Protein AF-A0A6Y2ZCI9-F1 (afdb_monomer)

Solvent-accessible surface area (backbone atoms only — not comparable to full-atom values): 3175 Å² total; per-residue (Å²): 132,87,53,68,65,55,51,37,34,68,77,68,62,58,76,74,87,60,87,74,58,55,71,60,49,51,55,50,48,52,52,46,50,52,51,53,54,50,51,52,50,53,52,51,52,58,50,54,64,73,74,110

Radius of gyration: 13.8 Å; Cα contacts (8 Å, |Δi|>4): 18; chains: 1; bounding box: 31×18×39 Å

Organism: NCBI:txid58095

Mean predicted aligned error: 5.71 Å

Foldseek 3Di:
DDDLVVCCCPVVVCPDDDPPPVVVVVVVVVVSSVVSVVVVVVVVVVVVVVVD

InterPro domains:
  IPR002559 Transposase IS4-like domain [PF01609] (1-38)

Sequence (52 aa):
VEHPFRIIKRQFGFVKARYKGLLKNDNQLAMLFTLANLFRVDQMIRQWERSQ

Secondary structure (DSSP, 8-state):
---HHHHHHHTS------STTHHHHHHHHHHHHHHHHHHHHHHHHHHHHTT-

pLDDT: mean 83.09, std 6.81, range [58.78, 91.69]

Structure (mmCIF, N/CA/C/O backbone):
data_AF-A0A6Y2ZCI9-F1
#
_entry.id   AF-A0A6Y2ZCI9-F1
#
loop_
_atom_site.group_PDB
_atom_site.id
_atom_site.type_symbol
_atom_site.label_atom_id
_atom_site.label_alt_id
_atom_site.label_comp_id
_atom_site.label_asym_id
_atom_site.label_entity_id
_atom_site.label_seq_id
_atom_site.pdbx_PDB_ins_code
_atom_site.Cartn_x
_atom_site.Cartn_y
_atom_site.Cartn_z
_atom_site.occupancy
_atom_site.B_iso_or_equiv
_atom_site.auth_seq_id
_atom_site.auth_comp_id
_atom_site.auth_asym_id
_atom_site.auth_atom_id
_atom_site.pdbx_PDB_model_num
ATOM 1 N N . VAL A 1 1 ? -4.999 -4.650 -18.287 1.00 58.78 1 VAL A N 1
ATOM 2 C CA . VAL A 1 1 ? -4.491 -3.735 -17.237 1.00 58.78 1 VAL A CA 1
ATOM 3 C C . VAL A 1 1 ? -4.614 -4.428 -15.893 1.00 58.78 1 VAL A C 1
ATOM 5 O O . VAL A 1 1 ? -5.728 -4.717 -15.472 1.00 58.78 1 VAL A O 1
ATOM 8 N N . GLU A 1 2 ? -3.502 -4.766 -15.243 1.00 65.06 2 GLU A N 1
ATOM 9 C CA . GLU A 1 2 ? -3.561 -5.204 -13.846 1.00 65.06 2 GLU A CA 1
ATOM 10 C C . GLU A 1 2 ? -4.027 -4.041 -12.971 1.00 65.06 2 GLU A C 1
ATOM 12 O O . GLU A 1 2 ? -3.452 -2.953 -13.009 1.00 65.06 2 GLU A O 1
ATOM 17 N N . HIS A 1 3 ? -5.092 -4.263 -12.201 1.00 77.69 3 HIS A N 1
ATOM 18 C CA . HIS A 1 3 ? -5.564 -3.269 -11.249 1.00 77.69 3 HIS A CA 1
ATOM 19 C C . HIS A 1 3 ? -4.572 -3.210 -10.076 1.00 77.69 3 HIS A C 1
ATOM 21 O O . HIS A 1 3 ? -4.335 -4.254 -9.461 1.00 77.69 3 HIS A O 1
ATOM 27 N N . PRO A 1 4 ? -4.045 -2.035 -9.691 1.00 75.25 4 PRO A N 1
ATOM 28 C CA . PRO A 1 4 ? -3.135 -1.912 -8.546 1.00 75.25 4 PRO A CA 1
ATOM 29 C C . PRO A 1 4 ? -3.753 -2.472 -7.254 1.00 75.25 4 PRO A C 1
ATOM 31 O O . PRO A 1 4 ? -3.076 -3.120 -6.462 1.00 75.25 4 PRO A O 1
ATOM 34 N N . PHE A 1 5 ? -5.079 -2.386 -7.113 1.00 79.38 5 PHE A N 1
ATOM 35 C CA . PHE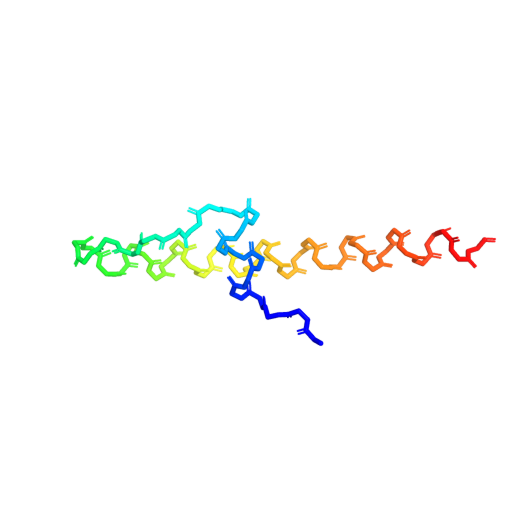 A 1 5 ? -5.828 -3.049 -6.044 1.00 79.38 5 PHE A CA 1
ATOM 36 C C . PHE A 1 5 ? -5.677 -4.576 -6.020 1.00 79.38 5 PHE A C 1
ATOM 38 O O . PHE A 1 5 ? -5.660 -5.160 -4.941 1.00 79.38 5 PHE A O 1
ATOM 45 N N . ARG A 1 6 ? -5.558 -5.253 -7.168 1.00 82.88 6 ARG A N 1
ATOM 46 C CA . ARG A 1 6 ? -5.343 -6.709 -7.214 1.00 82.88 6 ARG A CA 1
ATOM 47 C C . ARG A 1 6 ? -3.955 -7.071 -6.693 1.00 82.88 6 ARG A C 1
ATOM 49 O O . ARG A 1 6 ? -3.843 -8.042 -5.951 1.00 82.88 6 ARG A O 1
ATOM 56 N N . ILE A 1 7 ? -2.938 -6.286 -7.041 1.00 83.38 7 ILE A N 1
ATOM 57 C CA . ILE A 1 7 ? -1.564 -6.463 -6.551 1.00 83.38 7 ILE A CA 1
ATOM 58 C C . ILE A 1 7 ? -1.519 -6.240 -5.037 1.00 83.38 7 ILE A C 1
ATOM 60 O O . ILE A 1 7 ? -1.041 -7.099 -4.305 1.00 83.38 7 ILE A O 1
ATOM 64 N N . ILE A 1 8 ? -2.117 -5.154 -4.552 1.00 85.94 8 ILE A N 1
ATOM 65 C CA . ILE A 1 8 ? -2.177 -4.828 -3.122 1.00 85.94 8 ILE A CA 1
ATOM 66 C C . ILE A 1 8 ? -2.936 -5.905 -2.323 1.00 85.94 8 ILE A C 1
ATOM 68 O O . ILE A 1 8 ? -2.474 -6.354 -1.275 1.00 85.94 8 ILE A O 1
ATOM 72 N N . LYS A 1 9 ? -4.074 -6.390 -2.834 1.00 84.44 9 LYS A N 1
ATOM 73 C CA . LYS A 1 9 ? -4.870 -7.426 -2.157 1.00 84.44 9 LYS A CA 1
ATOM 74 C C . LYS A 1 9 ? -4.214 -8.810 -2.180 1.00 84.44 9 LYS A C 1
ATOM 76 O O . LYS A 1 9 ? -4.348 -9.539 -1.202 1.00 84.44 9 LYS A O 1
ATOM 81 N N . ARG A 1 10 ? -3.554 -9.195 -3.281 1.00 83.75 10 ARG A N 1
ATOM 82 C CA . ARG A 1 10 ? -2.998 -10.552 -3.459 1.00 83.75 10 ARG A CA 1
ATOM 83 C C . ARG A 1 10 ? -1.527 -10.679 -3.068 1.00 83.75 10 ARG A C 1
ATOM 85 O O . ARG A 1 10 ? -1.194 -11.652 -2.410 1.00 83.75 10 ARG A O 1
ATOM 92 N N . GLN A 1 11 ? -0.665 -9.737 -3.455 1.00 80.75 11 GLN A N 1
ATOM 93 C CA . GLN A 1 11 ? 0.772 -9.801 -3.149 1.00 80.75 11 GLN A CA 1
ATOM 94 C C . GLN A 1 11 ? 1.093 -9.256 -1.758 1.00 80.75 11 GLN A C 1
ATOM 96 O O . GLN A 1 11 ? 1.925 -9.818 -1.058 1.00 80.75 11 GLN A O 1
ATOM 101 N N . PHE A 1 12 ? 0.405 -8.193 -1.334 1.00 79.31 12 PHE A N 1
ATOM 102 C CA . PHE A 1 12 ? 0.672 -7.537 -0.050 1.00 79.31 12 PHE A CA 1
ATOM 103 C C . PHE A 1 12 ? -0.331 -7.902 1.059 1.00 79.31 12 PHE A C 1
ATOM 105 O O . PHE A 1 12 ? -0.276 -7.348 2.154 1.00 79.31 12 PHE A O 1
ATOM 112 N N . GLY A 1 13 ? -1.259 -8.830 0.796 1.00 82.19 13 GLY A N 1
ATOM 113 C CA . GLY A 1 13 ? -2.156 -9.388 1.816 1.00 82.19 13 GLY A CA 1
ATOM 114 C C . GLY A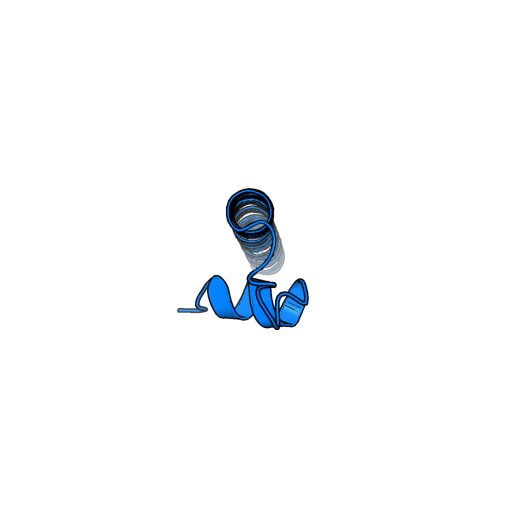 1 13 ? -3.207 -8.422 2.380 1.00 82.19 13 GLY A C 1
ATOM 115 O O . GLY A 1 13 ? -3.777 -8.686 3.440 1.00 82.19 13 GLY A O 1
ATOM 116 N N . PHE A 1 14 ? -3.512 -7.314 1.695 1.00 82.50 14 PHE A N 1
ATOM 117 C CA . PHE A 1 14 ? -4.498 -6.330 2.159 1.00 82.50 14 PHE A CA 1
ATOM 118 C C . PHE A 1 14 ? -5.947 -6.788 1.894 1.00 82.50 14 PHE A C 1
ATOM 120 O O . PHE A 1 14 ? -6.634 -6.271 1.016 1.00 82.50 14 PHE A O 1
ATOM 127 N N . VAL A 1 15 ? -6.427 -7.804 2.620 1.00 79.56 15 VAL A N 1
ATOM 128 C CA . VAL A 1 15 ? -7.721 -8.465 2.334 1.00 79.56 15 VAL A CA 1
ATOM 129 C C . VAL A 1 15 ? -8.918 -7.790 3.024 1.00 79.56 15 VAL A C 1
ATOM 131 O O . VAL A 1 15 ? -10.008 -7.752 2.452 1.00 79.56 15 VAL A O 1
ATOM 134 N N . LYS A 1 16 ? -8.741 -7.233 4.232 1.00 79.31 16 LYS A N 1
ATOM 135 C CA . LYS A 1 16 ? -9.803 -6.558 5.005 1.00 79.31 16 LYS A CA 1
ATOM 136 C C . LYS A 1 16 ? -9.299 -5.247 5.608 1.00 79.31 16 LYS A C 1
ATOM 138 O O . LYS A 1 16 ? -8.341 -5.259 6.376 1.00 79.31 16 LYS A O 1
ATOM 143 N N . ALA A 1 17 ? -10.000 -4.148 5.332 1.00 79.62 17 ALA A N 1
ATOM 144 C CA . ALA A 1 17 ? -9.818 -2.902 6.069 1.00 79.62 17 ALA A CA 1
ATOM 145 C C . ALA A 1 17 ? -10.448 -3.039 7.465 1.00 79.62 17 ALA A C 1
ATOM 147 O O . ALA A 1 17 ? -11.576 -3.517 7.606 1.00 79.62 17 ALA A O 1
ATOM 148 N N . ARG A 1 18 ? -9.726 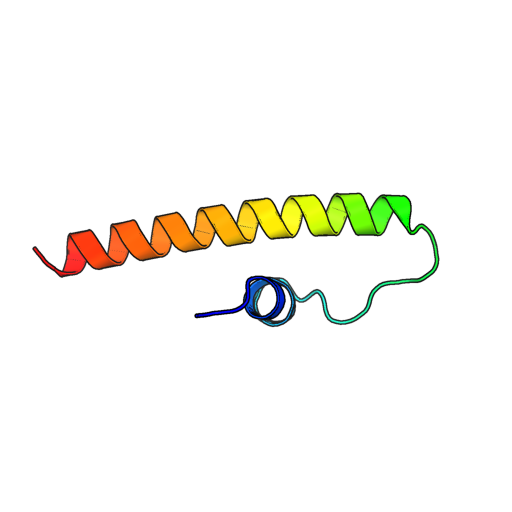-2.644 8.515 1.00 82.06 18 ARG A N 1
ATOM 149 C CA . ARG A 1 18 ? -10.273 -2.609 9.878 1.00 82.06 18 ARG A CA 1
ATOM 150 C C . ARG A 1 18 ? -10.960 -1.262 10.083 1.00 82.06 18 ARG A C 1
ATOM 152 O O . ARG A 1 18 ? -10.284 -0.250 10.099 1.00 82.06 18 ARG A O 1
ATOM 159 N N . TYR A 1 19 ? -12.270 -1.214 10.317 1.00 77.69 19 TYR A N 1
ATOM 160 C CA . TYR A 1 19 ? -12.980 0.067 10.510 1.00 77.69 19 TYR A CA 1
ATOM 161 C C . TYR A 1 19 ? -12.495 0.898 11.718 1.00 77.69 19 TYR A C 1
ATOM 163 O O . TYR A 1 19 ? -12.790 2.085 11.813 1.00 77.69 19 TYR A O 1
ATOM 171 N N . LYS A 1 20 ? -11.709 0.305 12.629 1.00 82.38 20 LYS A N 1
ATOM 172 C CA . LYS A 1 20 ? -10.997 1.040 13.681 1.00 82.38 20 LYS A CA 1
ATOM 173 C C . LYS A 1 20 ? -9.725 1.679 13.116 1.00 82.38 20 LYS A C 1
ATOM 175 O O . LYS A 1 20 ? -8.837 0.965 12.664 1.00 82.38 20 LYS A O 1
A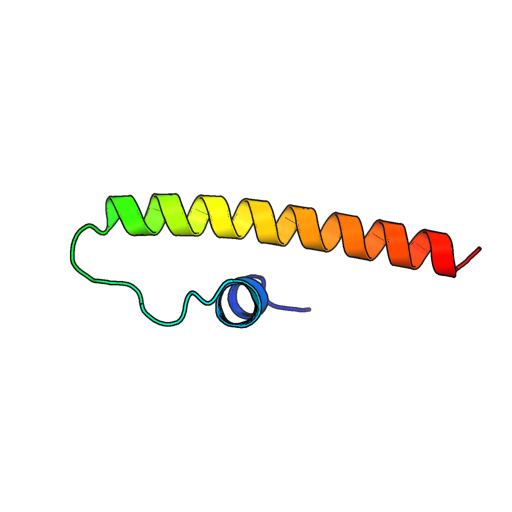TOM 180 N N . GLY A 1 21 ? -9.621 3.004 13.220 1.00 84.00 21 GLY A N 1
ATOM 181 C CA . GLY A 1 21 ? -8.428 3.750 12.808 1.00 84.00 21 GLY A CA 1
ATOM 182 C C . GLY A 1 21 ? -8.314 3.932 11.293 1.00 84.00 21 GLY A C 1
ATOM 183 O O . GLY A 1 21 ? -7.277 3.607 10.721 1.00 84.00 21 GLY A O 1
ATOM 184 N N . LEU A 1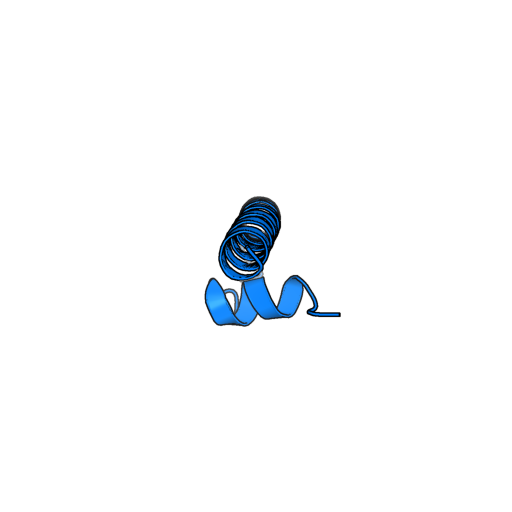 22 ? -9.363 4.467 10.655 1.00 84.50 22 LEU A N 1
ATOM 185 C CA . LEU A 1 22 ? -9.423 4.723 9.206 1.00 84.50 22 LEU A CA 1
ATOM 186 C C . LEU A 1 22 ? -8.191 5.471 8.673 1.00 84.50 22 LEU A C 1
ATOM 188 O O . LEU A 1 22 ? -7.568 4.997 7.732 1.00 84.50 22 LEU A O 1
ATOM 192 N N . LEU A 1 23 ? -7.760 6.543 9.349 1.00 84.44 23 LEU A N 1
ATOM 193 C CA . LEU A 1 23 ? -6.556 7.304 8.977 1.00 84.44 23 LEU A CA 1
ATOM 194 C C . LEU A 1 23 ? -5.289 6.433 8.907 1.00 84.44 23 LEU A C 1
ATOM 196 O O . LEU A 1 23 ? -4.438 6.618 8.041 1.00 84.44 23 LEU A O 1
ATOM 200 N N . LYS A 1 24 ? -5.156 5.449 9.804 1.00 84.00 24 LYS A N 1
ATOM 201 C CA . LYS A 1 24 ? -4.000 4.544 9.820 1.00 84.00 24 LYS A CA 1
ATOM 202 C C . LYS A 1 24 ? -4.044 3.558 8.650 1.00 84.00 24 LYS A C 1
ATOM 204 O O . LYS A 1 24 ? -2.996 3.214 8.109 1.00 84.00 24 LYS A O 1
ATOM 209 N N . ASN A 1 25 ? -5.240 3.129 8.251 1.00 85.38 25 ASN A N 1
ATOM 210 C CA . ASN A 1 25 ? -5.414 2.276 7.078 1.00 85.38 25 ASN A CA 1
ATOM 211 C C . ASN A 1 25 ? -5.170 3.041 5.778 1.00 85.38 25 ASN A C 1
ATOM 213 O O . ASN A 1 25 ? -4.602 2.457 4.864 1.00 85.38 25 ASN A O 1
ATOM 217 N N . ASP A 1 26 ? -5.552 4.317 5.701 1.00 86.69 26 ASP A N 1
ATOM 218 C CA . ASP A 1 26 ? -5.276 5.157 4.530 1.00 86.69 26 ASP A CA 1
ATOM 219 C C . ASP A 1 26 ? -3.771 5.367 4.354 1.00 86.69 26 ASP A C 1
ATOM 221 O O . ASP A 1 26 ? -3.246 5.164 3.260 1.00 86.69 26 ASP A O 1
ATOM 225 N N . ASN A 1 27 ? -3.047 5.644 5.443 1.00 88.19 27 ASN A N 1
ATOM 226 C CA . ASN A 1 27 ? -1.584 5.710 5.415 1.00 88.19 27 ASN A CA 1
ATOM 227 C C . ASN A 1 27 ? -0.964 4.374 4.975 1.00 88.19 27 ASN A C 1
ATOM 229 O O . ASN A 1 27 ? -0.053 4.352 4.148 1.00 88.19 27 ASN A O 1
ATOM 233 N N . GLN A 1 28 ? -1.472 3.245 5.483 1.00 87.56 28 GLN A N 1
ATOM 234 C CA . GLN A 1 28 ? 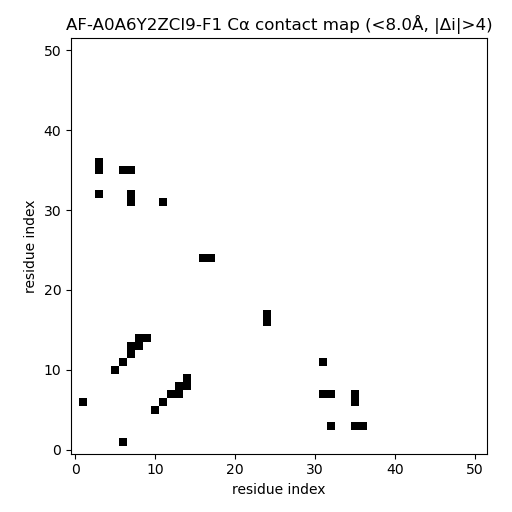-1.023 1.919 5.054 1.00 87.56 28 GLN A CA 1
ATOM 235 C C . GLN A 1 28 ? -1.314 1.675 3.566 1.00 87.56 28 GLN A C 1
ATOM 237 O O . GLN A 1 28 ? -0.451 1.170 2.849 1.00 87.56 28 GLN A O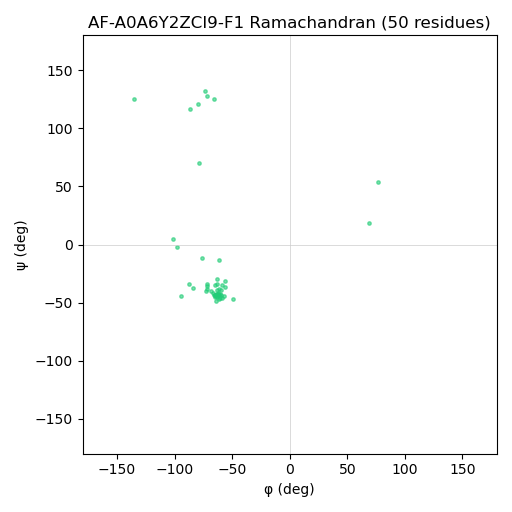 1
ATOM 242 N N . LEU A 1 29 ? -2.501 2.051 3.088 1.00 87.44 29 LEU A N 1
ATOM 243 C CA . LEU A 1 29 ? -2.905 1.904 1.696 1.00 87.44 29 LEU A CA 1
ATOM 244 C C . LEU A 1 29 ? -2.019 2.749 0.774 1.00 87.44 29 LEU A C 1
ATOM 246 O O . LEU A 1 29 ? -1.567 2.239 -0.249 1.00 87.44 29 LEU A O 1
ATOM 250 N N . ALA A 1 30 ? -1.707 3.989 1.157 1.00 89.31 30 ALA A N 1
ATOM 251 C CA . ALA A 1 30 ? -0.794 4.859 0.421 1.00 89.31 30 ALA A CA 1
ATOM 252 C C . ALA A 1 30 ? 0.602 4.230 0.283 1.00 89.31 30 ALA A C 1
ATOM 254 O O . ALA A 1 30 ? 1.140 4.166 -0.822 1.00 89.31 30 ALA A O 1
ATOM 255 N N . MET A 1 31 ? 1.156 3.671 1.367 1.00 90.62 31 MET A N 1
ATOM 256 C CA . MET A 1 31 ? 2.442 2.966 1.299 1.00 90.62 31 MET A CA 1
ATOM 257 C C . MET A 1 31 ? 2.387 1.743 0.374 1.00 90.62 31 MET A C 1
ATOM 259 O O . MET A 1 31 ? 3.302 1.524 -0.421 1.00 90.62 31 MET A O 1
ATOM 263 N N . LEU A 1 32 ? 1.305 0.962 0.438 1.00 89.19 32 LEU A N 1
ATOM 264 C CA . LEU A 1 32 ? 1.105 -0.209 -0.419 1.00 89.19 32 LEU A CA 1
ATOM 265 C C . LEU A 1 32 ? 0.966 0.165 -1.899 1.00 89.19 32 LEU A C 1
ATOM 267 O O . LEU A 1 32 ? 1.458 -0.561 -2.760 1.00 89.19 32 LEU A O 1
ATOM 271 N N . PHE A 1 33 ? 0.344 1.304 -2.205 1.00 87.81 33 PHE A N 1
ATOM 272 C CA . PHE A 1 33 ? 0.289 1.840 -3.564 1.00 87.81 33 PHE A CA 1
ATOM 273 C C . PHE A 1 33 ? 1.670 2.241 -4.083 1.00 87.81 33 PHE A C 1
ATOM 275 O O . PHE A 1 33 ? 2.017 1.889 -5.210 1.00 87.81 33 PHE A O 1
ATOM 282 N N . THR A 1 34 ? 2.484 2.906 -3.263 1.00 90.50 34 THR A N 1
ATOM 283 C CA . THR A 1 34 ? 3.866 3.251 -3.625 1.00 90.50 34 THR A CA 1
ATOM 284 C C . THR A 1 34 ? 4.700 1.999 -3.904 1.00 90.50 34 THR A C 1
ATOM 286 O O . THR A 1 34 ? 5.367 1.918 -4.934 1.00 90.50 34 THR A O 1
ATOM 289 N N . LEU A 1 35 ? 4.602 0.983 -3.042 1.00 88.25 35 LEU A N 1
ATOM 290 C CA . LEU A 1 35 ? 5.269 -0.312 -3.221 1.00 88.25 35 LEU A CA 1
ATOM 291 C C . LEU A 1 35 ? 4.800 -1.049 -4.482 1.00 88.25 35 LEU A C 1
ATOM 293 O O . LEU A 1 35 ? 5.623 -1.586 -5.221 1.00 88.25 35 LEU A O 1
ATOM 297 N N . ALA A 1 36 ? 3.496 -1.051 -4.763 1.00 86.75 36 ALA A N 1
ATOM 298 C CA . ALA A 1 36 ? 2.953 -1.660 -5.974 1.00 86.75 36 ALA A CA 1
ATOM 299 C C . ALA A 1 36 ? 3.461 -0.962 -7.248 1.00 86.75 36 ALA A C 1
ATOM 301 O O . ALA A 1 36 ? 3.777 -1.633 -8.232 1.00 86.75 36 ALA A O 1
ATOM 302 N N . ASN A 1 37 ? 3.581 0.368 -7.222 1.00 87.62 37 ASN A N 1
ATOM 303 C CA . ASN A 1 37 ? 4.140 1.137 -8.332 1.00 87.62 37 ASN A CA 1
ATOM 304 C C . ASN A 1 37 ? 5.635 0.848 -8.528 1.00 87.62 37 ASN A C 1
ATOM 306 O O . ASN A 1 37 ? 6.063 0.649 -9.662 1.00 87.62 37 ASN A O 1
ATOM 310 N N . LEU A 1 38 ? 6.414 0.751 -7.447 1.00 88.00 38 LEU A N 1
ATOM 311 C CA . LEU A 1 38 ? 7.836 0.403 -7.520 1.00 88.00 38 LEU A CA 1
ATOM 312 C C . LEU A 1 38 ? 8.053 -1.011 -8.076 1.00 88.00 38 LEU A C 1
ATOM 314 O O . LEU A 1 38 ? 8.866 -1.208 -8.975 1.00 88.00 38 LEU A O 1
ATOM 318 N N . PHE A 1 39 ? 7.282 -1.985 -7.592 1.00 85.56 39 PHE A N 1
ATOM 319 C CA . PHE A 1 39 ? 7.341 -3.363 -8.079 1.00 85.56 39 PHE A CA 1
ATOM 320 C C . PHE A 1 39 ? 7.017 -3.458 -9.574 1.00 85.56 39 PHE A C 1
ATOM 322 O O . PHE A 1 39 ? 7.667 -4.193 -10.312 1.00 85.56 39 PHE A O 1
ATOM 329 N N . ARG A 1 40 ? 6.044 -2.674 -10.048 1.00 85.88 40 ARG A N 1
ATOM 330 C CA . ARG A 1 40 ? 5.725 -2.598 -11.476 1.00 85.88 40 ARG A CA 1
ATOM 331 C C . ARG A 1 40 ? 6.915 -2.105 -12.301 1.00 85.88 40 ARG A C 1
ATOM 333 O O . ARG A 1 40 ? 7.172 -2.655 -13.367 1.00 85.88 40 ARG A O 1
ATOM 340 N N . VAL A 1 41 ? 7.631 -1.088 -11.823 1.00 89.56 41 VAL A N 1
ATOM 341 C CA . VAL A 1 41 ? 8.831 -0.573 -12.501 1.00 89.56 41 VAL A CA 1
ATOM 342 C C . VAL A 1 41 ? 9.938 -1.631 -12.531 1.00 89.56 41 VAL A C 1
ATOM 344 O O . VAL A 1 41 ? 10.506 -1.867 -13.593 1.00 89.56 41 VAL A O 1
ATOM 347 N N . ASP A 1 42 ? 10.184 -2.334 -11.420 1.00 88.38 42 ASP A N 1
ATOM 348 C CA . ASP A 1 42 ? 11.141 -3.454 -11.367 1.00 88.38 42 ASP A CA 1
ATOM 349 C C . ASP A 1 42 ? 10.790 -4.558 -12.382 1.00 88.38 42 ASP A C 1
ATOM 351 O O . ASP A 1 42 ? 11.646 -5.007 -13.145 1.00 88.38 42 ASP A O 1
ATOM 355 N N . GLN A 1 43 ? 9.512 -4.933 -12.489 1.00 87.12 43 GLN A N 1
ATOM 356 C CA . GLN A 1 43 ? 9.059 -5.893 -13.498 1.00 87.12 43 GLN A CA 1
ATOM 357 C C . GLN A 1 43 ? 9.294 -5.409 -14.934 1.00 87.12 43 GLN A C 1
ATOM 359 O O . GLN A 1 43 ? 9.654 -6.220 -15.788 1.00 87.12 43 GLN A O 1
ATOM 364 N N . MET A 1 44 ? 9.100 -4.115 -15.211 1.00 88.44 44 MET A N 1
ATOM 365 C CA . MET A 1 44 ? 9.359 -3.536 -16.534 1.00 88.44 44 MET A CA 1
ATOM 366 C C . MET A 1 44 ? 10.851 -3.573 -16.875 1.00 88.44 44 MET A C 1
ATOM 368 O O . MET A 1 44 ? 11.205 -3.981 -17.978 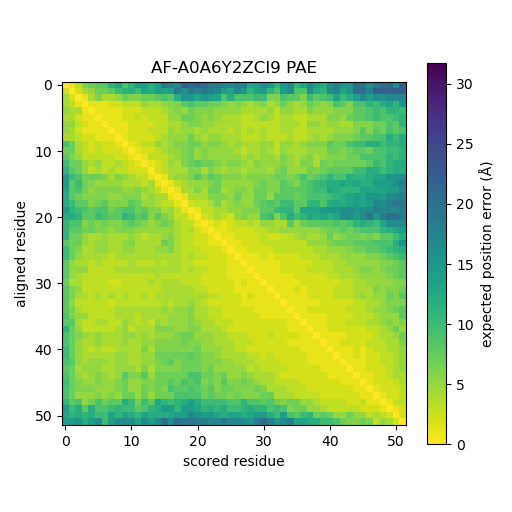1.00 88.44 44 MET A O 1
ATOM 372 N N . ILE A 1 45 ? 11.724 -3.233 -15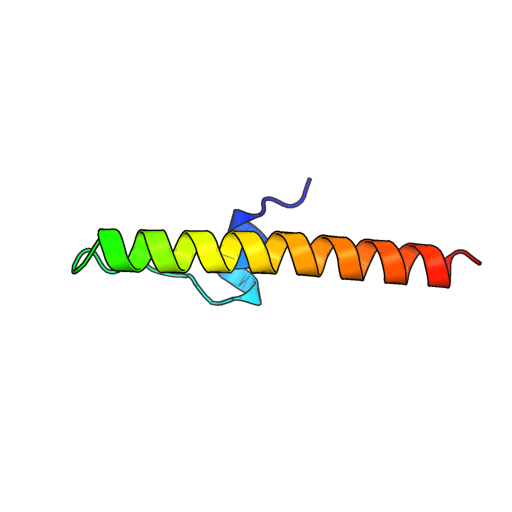.922 1.00 91.69 45 ILE A N 1
ATOM 373 C CA . ILE A 1 45 ? 13.183 -3.295 -16.103 1.00 91.69 45 ILE A CA 1
ATOM 374 C C . ILE A 1 45 ? 13.625 -4.740 -16.382 1.00 91.69 45 ILE A C 1
ATOM 376 O O . ILE A 1 45 ? 14.312 -4.993 -17.368 1.00 91.69 45 ILE A O 1
ATOM 380 N N . ARG A 1 46 ? 13.145 -5.715 -15.598 1.00 88.56 46 ARG A N 1
ATOM 381 C CA . ARG A 1 46 ? 13.425 -7.149 -15.822 1.00 88.56 46 ARG A CA 1
ATOM 382 C C . ARG A 1 46 ? 12.871 -7.685 -17.142 1.00 88.56 46 ARG A C 1
ATOM 384 O O . ARG A 1 46 ? 13.364 -8.680 -17.666 1.00 88.56 46 ARG A O 1
ATOM 391 N N . GLN A 1 47 ? 11.773 -7.129 -17.651 1.00 87.38 47 GLN A N 1
ATOM 392 C CA . GLN A 1 47 ? 11.248 -7.496 -18.971 1.00 87.38 47 GLN A CA 1
ATOM 393 C C . GLN A 1 47 ? 12.119 -6.929 -20.089 1.00 87.38 47 GLN A C 1
ATOM 395 O O . GLN A 1 47 ? 12.366 -7.626 -21.071 1.00 87.38 47 GLN A O 1
ATOM 400 N N . TRP A 1 48 ? 12.597 -5.699 -19.921 1.00 82.31 48 TRP A N 1
ATOM 401 C CA . TRP A 1 48 ? 13.487 -5.046 -20.870 1.00 82.31 48 TRP A CA 1
ATOM 402 C C . TRP A 1 48 ? 14.837 -5.770 -20.972 1.00 82.31 48 TRP A C 1
ATOM 404 O O . TRP A 1 48 ? 15.260 -6.093 -22.076 1.00 82.31 48 TRP A O 1
ATOM 414 N N . GLU A 1 49 ? 15.438 -6.150 -19.840 1.00 83.31 49 GLU A N 1
ATOM 415 C CA . GLU A 1 49 ? 16.690 -6.924 -19.795 1.00 83.31 49 GLU A CA 1
ATOM 416 C C . GLU A 1 49 ? 16.559 -8.320 -20.428 1.00 83.31 49 GLU A C 1
ATOM 418 O O . GLU A 1 49 ? 17.480 -8.789 -21.080 1.00 83.31 49 GLU A O 1
ATOM 423 N N . ARG A 1 50 ? 15.392 -8.971 -20.310 1.00 78.25 50 ARG A N 1
ATOM 424 C CA . ARG A 1 50 ? 15.114 -10.266 -20.966 1.00 78.25 50 ARG A CA 1
ATOM 425 C C . ARG A 1 50 ? 14.821 -10.171 -22.465 1.00 78.25 50 ARG A C 1
ATOM 427 O O . ARG A 1 50 ? 14.692 -11.208 -23.108 1.00 78.25 50 ARG A O 1
ATOM 434 N N . SER A 1 51 ? 14.607 -8.963 -22.982 1.00 71.19 51 SER A N 1
ATOM 435 C CA . SER A 1 51 ? 14.318 -8.720 -24.402 1.00 71.19 51 SER A CA 1
ATOM 436 C C . SER A 1 51 ? 15.565 -8.295 -25.191 1.00 71.19 51 SER A C 1
ATOM 438 O O . SER A 1 51 ? 15.457 -8.045 -26.391 1.00 71.19 51 SER A O 1
ATOM 440 N N . GLN A 1 52 ? 16.713 -8.165 -24.518 1.00 60.91 52 GLN A N 1
ATOM 441 C CA . GLN A 1 52 ? 18.050 -8.059 -25.111 1.00 60.91 52 GLN A CA 1
ATOM 442 C C . GLN A 1 52 ? 18.648 -9.456 -25.278 1.00 60.91 52 GLN A C 1
ATOM 444 O O . GLN A 1 52 ? 19.366 -9.648 -26.281 1.00 60.91 52 GLN A O 1
#